Protein AF-A0A2W0HF86-F1 (afdb_monomer_lite)

Secondary structure (DSSP, 8-state):
-HHHHHHHHHHHHHHHHHHHHHHHHS-TTSHHHHHHHHHHHHHHHHHHHHHS----

pLDDT: mean 90.12, std 12.86, range [42.94, 98.38]

Sequence (56 aa):
MELEQKDLLEEIEWAREKMYDLSSQLNRTSHEVVAISSYLDALLNKYQTTYYKIEN

Foldseek 3Di:
DVVVLVVLVVVLVVLVVQLVVCVVPDPCPDPSNVVSVVVSVVSVVVNCVPPVPPDD

Structure (mmCIF, N/CA/C/O backbone):
data_AF-A0A2W0HF86-F1
#
_entry.id   AF-A0A2W0HF86-F1
#
loop_
_atom_site.group_PDB
_atom_site.id
_atom_site.type_symbol
_atom_site.label_atom_id
_atom_site.label_alt_id
_atom_site.label_comp_id
_atom_site.label_asym_id
_atom_site.label_entity_id
_atom_site.label_seq_id
_atom_site.pdbx_PDB_ins_code
_atom_site.Cartn_x
_atom_site.Cartn_y
_atom_site.Cartn_z
_atom_site.occupancy
_atom_site.B_iso_or_equiv
_atom_site.auth_seq_id
_atom_site.auth_comp_id
_atom_site.auth_asym_id
_atom_site.auth_atom_id
_atom_site.pdbx_PDB_model_num
ATOM 1 N N . MET A 1 1 ? -16.599 5.999 10.404 1.00 61.12 1 MET A N 1
ATOM 2 C CA . MET A 1 1 ? -15.830 5.002 11.174 1.00 61.12 1 MET A CA 1
ATOM 3 C C . MET A 1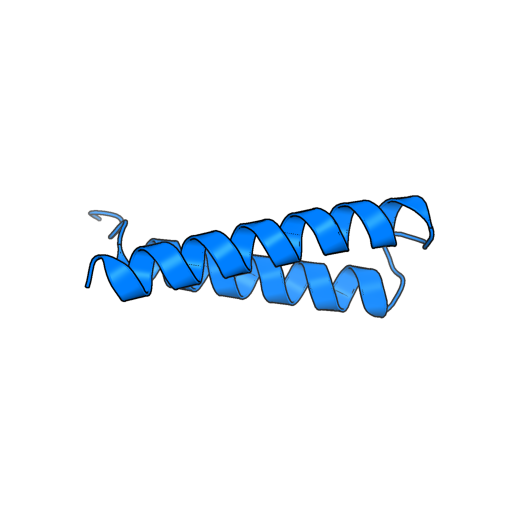 1 ? -15.768 3.641 10.488 1.00 61.12 1 MET A C 1
ATOM 5 O O . MET A 1 1 ? -14.715 3.362 9.941 1.00 61.12 1 MET A O 1
ATOM 9 N N . GLU A 1 2 ? -16.834 2.826 10.434 1.00 66.69 2 GLU A N 1
ATOM 10 C CA . GLU A 1 2 ? -16.772 1.508 9.748 1.00 66.69 2 GLU A CA 1
ATOM 11 C C . GLU A 1 2 ? -16.563 1.627 8.228 1.00 66.69 2 GLU A C 1
ATOM 13 O O . GLU A 1 2 ? -15.782 0.875 7.655 1.00 66.69 2 GLU A O 1
ATOM 18 N N . LEU A 1 3 ? -17.204 2.615 7.588 1.00 75.62 3 LEU A N 1
ATOM 19 C CA . LEU A 1 3 ? -17.008 2.914 6.161 1.00 75.62 3 LEU A CA 1
ATOM 20 C C . LEU A 1 3 ? -15.553 3.298 5.851 1.00 75.62 3 LEU A C 1
ATOM 22 O O . LEU A 1 3 ? -14.942 2.700 4.983 1.00 75.62 3 LEU A O 1
ATOM 26 N N . GLU A 1 4 ? -14.958 4.201 6.634 1.00 84.88 4 GLU A N 1
ATOM 27 C CA . GLU A 1 4 ? -13.564 4.636 6.433 1.00 84.88 4 GLU A CA 1
ATOM 28 C C . GLU A 1 4 ? -12.555 3.501 6.656 1.00 84.88 4 GLU A C 1
ATOM 30 O O . GLU A 1 4 ? -11.522 3.447 5.990 1.00 84.88 4 GLU A O 1
ATOM 35 N N . GLN A 1 5 ? -12.849 2.584 7.585 1.00 90.69 5 GLN A N 1
ATOM 36 C CA . GLN A 1 5 ? -12.017 1.404 7.806 1.00 90.69 5 GLN A CA 1
ATOM 37 C C . GLN A 1 5 ? -12.093 0.458 6.609 1.00 90.69 5 GLN A C 1
ATOM 39 O O . GLN A 1 5 ? -11.068 -0.058 6.167 1.00 90.69 5 GLN A O 1
ATOM 44 N N . LYS A 1 6 ? -13.304 0.233 6.092 1.00 92.62 6 LYS A N 1
ATOM 45 C CA . LYS A 1 6 ? -13.535 -0.602 4.918 1.00 92.62 6 LYS A CA 1
ATOM 46 C C . LYS A 1 6 ? -12.840 -0.024 3.684 1.00 92.62 6 LYS A C 1
ATOM 48 O O . LYS A 1 6 ? -12.120 -0.762 3.024 1.00 92.62 6 LYS A O 1
ATOM 53 N N . ASP A 1 7 ? -12.987 1.273 3.432 1.00 94.31 7 ASP A N 1
ATOM 54 C CA . ASP A 1 7 ? -12.353 1.948 2.296 1.00 94.31 7 ASP A CA 1
ATOM 55 C C . ASP A 1 7 ? -10.822 1.814 2.363 1.00 94.31 7 ASP A C 1
ATOM 57 O O . ASP A 1 7 ? -10.171 1.495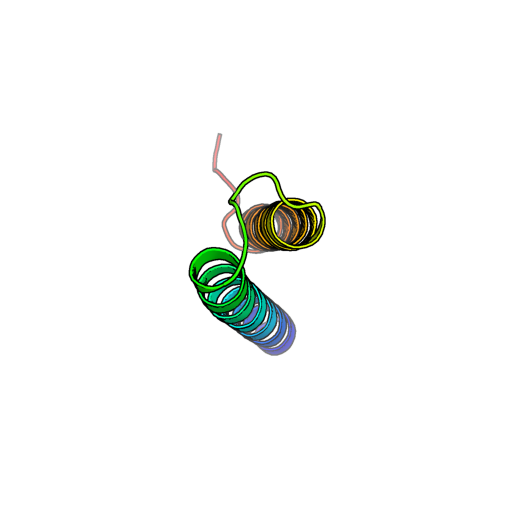 1.370 1.00 94.31 7 ASP A O 1
ATOM 61 N N . LEU A 1 8 ? -10.239 1.965 3.559 1.00 95.38 8 LEU A N 1
ATOM 62 C CA . LEU A 1 8 ? -8.802 1.776 3.757 1.00 95.38 8 LEU A CA 1
ATOM 63 C C . LEU A 1 8 ? -8.360 0.323 3.521 1.00 95.38 8 LEU A C 1
ATOM 65 O O . LEU A 1 8 ? -7.285 0.092 2.974 1.00 95.38 8 LEU A O 1
ATOM 69 N N . LEU A 1 9 ? -9.166 -0.662 3.926 1.00 96.00 9 LEU A N 1
ATOM 70 C CA . LEU A 1 9 ? -8.882 -2.076 3.666 1.00 96.00 9 LEU A CA 1
ATOM 71 C C . LEU A 1 9 ? -8.966 -2.415 2.173 1.00 96.00 9 LEU A C 1
ATOM 73 O O . LEU A 1 9 ? -8.124 -3.163 1.681 1.00 96.00 9 LEU A O 1
ATOM 77 N N . GLU A 1 10 ? -9.935 -1.850 1.452 1.00 97.31 10 GLU A N 1
ATOM 78 C CA . GLU A 1 10 ? -10.045 -1.999 -0.004 1.00 97.31 10 GLU A CA 1
ATOM 79 C C . GLU A 1 10 ? -8.833 -1.382 -0.719 1.00 97.31 10 GLU A C 1
ATOM 81 O O . GLU A 1 10 ? -8.265 -1.995 -1.622 1.00 97.31 10 GLU A O 1
ATOM 86 N N . GLU A 1 11 ? -8.372 -0.213 -0.268 1.00 97.81 11 GLU A N 1
ATOM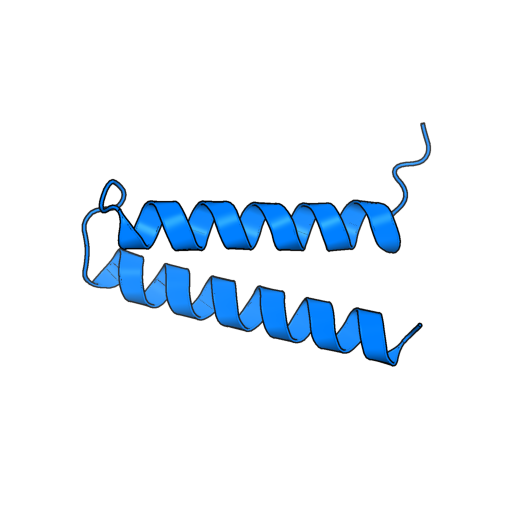 87 C CA . GLU A 1 11 ? -7.179 0.452 -0.804 1.00 97.81 11 GLU A CA 1
ATOM 88 C C . GLU A 1 11 ? -5.894 -0.358 -0.539 1.00 97.81 11 GLU A C 1
ATOM 90 O O . GLU A 1 11 ? -5.032 -0.471 -1.417 1.00 97.81 11 GLU A O 1
ATOM 95 N N . ILE A 1 12 ? -5.779 -0.981 0.643 1.00 97.94 12 ILE A N 1
ATOM 96 C CA . ILE A 1 12 ? -4.678 -1.897 0.990 1.00 97.94 12 ILE A CA 1
ATOM 97 C C . ILE A 1 12 ? -4.674 -3.120 0.071 1.00 97.94 12 ILE A C 1
ATOM 99 O O . ILE A 1 12 ? -3.610 -3.503 -0.422 1.00 97.94 12 ILE A O 1
ATOM 103 N N . GLU A 1 13 ? -5.833 -3.741 -0.156 1.00 98.19 13 GLU A N 1
ATOM 104 C CA . GLU A 1 13 ? -5.913 -4.936 -0.998 1.00 98.19 13 GLU A CA 1
ATOM 105 C C . GLU A 1 13 ? -5.591 -4.602 -2.457 1.00 98.19 13 GLU A C 1
ATOM 107 O O . GLU A 1 13 ? -4.772 -5.279 -3.075 1.00 98.19 13 GLU A O 1
ATOM 112 N N . TRP A 1 14 ? -6.105 -3.482 -2.971 1.00 98.38 14 TRP A N 1
ATOM 113 C CA . TRP A 1 14 ? -5.744 -2.997 -4.303 1.00 98.38 14 TRP A CA 1
ATOM 114 C C . TRP A 1 14 ? -4.231 -2.771 -4.453 1.00 98.38 14 TRP A C 1
ATOM 116 O O . TRP A 1 14 ? -3.622 -3.188 -5.443 1.00 98.38 14 TRP A O 1
ATOM 126 N N . ALA A 1 15 ? -3.593 -2.126 -3.470 1.00 98.19 15 ALA A N 1
ATOM 127 C CA . ALA A 1 15 ? -2.154 -1.878 -3.509 1.00 98.19 15 ALA A CA 1
ATOM 128 C C . ALA A 1 15 ? -1.347 -3.188 -3.454 1.00 98.19 15 ALA A C 1
ATOM 130 O O . ALA A 1 15 ? -0.318 -3.307 -4.126 1.00 98.19 15 ALA A O 1
ATOM 131 N N . ARG A 1 16 ? -1.829 -4.187 -2.704 1.00 97.75 16 ARG A N 1
ATOM 132 C CA . ARG A 1 16 ? -1.232 -5.525 -2.623 1.00 97.75 16 ARG A CA 1
ATOM 133 C C . ARG A 1 16 ? -1.309 -6.268 -3.953 1.00 97.75 16 ARG A C 1
ATOM 135 O O . ARG A 1 16 ? -0.282 -6.774 -4.406 1.00 97.75 16 ARG A O 1
ATOM 142 N N . GLU A 1 17 ? -2.480 -6.306 -4.585 1.00 97.81 17 GLU A N 1
ATOM 143 C CA . GLU A 1 17 ? -2.659 -6.919 -5.907 1.00 97.81 17 GLU A CA 1
ATOM 144 C C . GLU A 1 17 ? -1.747 -6.248 -6.939 1.00 97.81 17 GLU A C 1
ATOM 146 O O . GLU A 1 17 ? -0.977 -6.911 -7.634 1.00 97.81 17 GLU A O 1
ATOM 151 N N . LYS A 1 18 ? -1.716 -4.912 -6.955 1.00 97.00 18 LYS A N 1
ATOM 152 C CA . LYS A 1 18 ? -0.853 -4.158 -7.866 1.00 97.00 18 LYS A CA 1
ATOM 153 C C . LYS A 1 18 ? 0.636 -4.414 -7.629 1.00 97.00 18 LYS A C 1
ATOM 155 O O . LYS A 1 18 ? 1.407 -4.492 -8.585 1.00 97.00 18 LYS A O 1
ATOM 160 N N . MET A 1 19 ? 1.063 -4.540 -6.373 1.00 96.19 19 MET A N 1
ATOM 161 C CA . MET A 1 19 ? 2.443 -4.891 -6.038 1.00 96.19 19 MET A CA 1
ATOM 162 C C . MET A 1 19 ? 2.797 -6.301 -6.510 1.00 96.19 19 MET A C 1
ATOM 164 O O . MET A 1 19 ? 3.902 -6.501 -7.022 1.00 96.19 19 MET A O 1
ATOM 168 N N . TYR A 1 20 ? 1.882 -7.260 -6.358 1.00 95.81 20 TYR A N 1
ATOM 169 C CA . TYR A 1 20 ? 2.054 -8.624 -6.851 1.00 95.81 20 TYR A CA 1
ATOM 170 C C . TYR A 1 20 ? 2.225 -8.639 -8.375 1.00 95.81 20 TYR A C 1
ATOM 172 O O . TYR A 1 20 ? 3.217 -9.175 -8.877 1.00 95.81 20 TYR A O 1
ATOM 180 N N . ASP A 1 21 ? 1.337 -7.955 -9.096 1.00 96.12 21 ASP A N 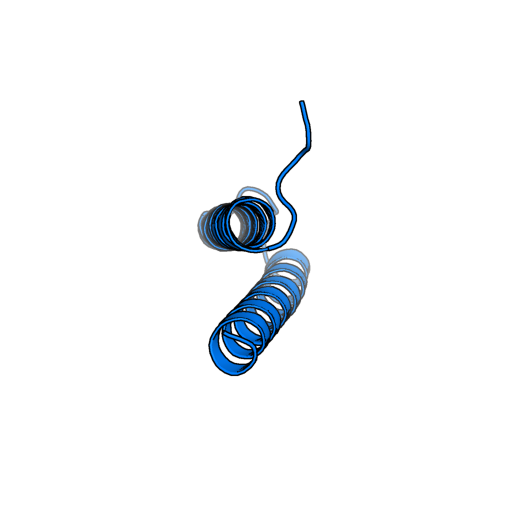1
ATOM 181 C CA . ASP A 1 21 ? 1.386 -7.857 -10.554 1.00 96.12 21 ASP A CA 1
ATOM 182 C C . ASP A 1 21 ? 2.683 -7.202 -11.036 1.00 96.12 21 ASP A C 1
ATOM 184 O O . ASP A 1 21 ? 3.395 -7.769 -11.868 1.00 96.12 21 ASP A O 1
ATOM 188 N N . LEU A 1 22 ? 3.052 -6.048 -10.470 1.00 95.88 22 LEU A N 1
ATOM 189 C CA . LEU A 1 22 ? 4.286 -5.349 -10.838 1.00 95.88 22 LEU A CA 1
ATOM 190 C C . LEU A 1 22 ? 5.528 -6.178 -10.507 1.00 95.88 22 LEU A C 1
ATOM 192 O O . LEU A 1 22 ? 6.452 -6.227 -11.311 1.00 95.88 22 LEU A O 1
ATOM 196 N N . SER A 1 23 ? 5.547 -6.881 -9.374 1.00 93.38 23 SER A N 1
ATOM 197 C CA . SER A 1 23 ? 6.678 -7.738 -8.990 1.00 93.38 23 SER A CA 1
ATOM 198 C C . SER A 1 23 ? 6.803 -8.995 -9.854 1.00 93.38 23 SER A C 1
ATOM 200 O O . SER A 1 23 ? 7.873 -9.602 -9.886 1.00 93.38 23 SER A O 1
ATOM 202 N N . SER A 1 24 ? 5.728 -9.401 -10.540 1.00 94.56 24 SER A N 1
ATOM 203 C CA . SER A 1 24 ? 5.758 -10.504 -11.507 1.00 94.56 24 SER A CA 1
ATOM 204 C C . SER A 1 24 ? 6.334 -10.088 -12.868 1.00 94.56 24 SER A C 1
ATOM 206 O O . SER A 1 24 ? 6.851 -10.930 -13.600 1.00 94.56 24 SER A O 1
ATOM 208 N N . GLN A 1 25 ? 6.272 -8.792 -13.196 1.00 94.62 25 GLN A N 1
ATOM 209 C CA . GLN A 1 25 ? 6.654 -8.246 -14.504 1.00 94.62 25 GLN A CA 1
ATOM 210 C C . GLN A 1 25 ? 7.967 -7.459 -14.469 1.00 94.62 25 GLN A C 1
ATOM 212 O O . GLN A 1 25 ? 8.698 -7.418 -15.457 1.00 94.62 25 GLN A O 1
ATOM 217 N N . LEU A 1 26 ? 8.264 -6.816 -13.341 1.00 94.06 26 LEU A N 1
ATOM 218 C CA . LEU A 1 26 ? 9.379 -5.898 -13.168 1.00 94.06 26 LEU A CA 1
ATOM 219 C C . LEU A 1 26 ? 10.339 -6.393 -12.092 1.00 94.06 26 LEU A C 1
ATOM 221 O O . LEU A 1 26 ? 10.007 -7.181 -11.207 1.00 94.06 26 LEU A O 1
ATOM 225 N N . ASN A 1 27 ? 11.561 -5.873 -12.147 1.00 91.44 27 ASN A N 1
ATOM 226 C CA . ASN A 1 27 ? 12.538 -6.130 -11.105 1.00 91.44 27 ASN A CA 1
ATOM 227 C C . ASN A 1 27 ? 12.088 -5.477 -9.789 1.00 91.44 27 ASN A C 1
ATOM 229 O O . ASN A 1 27 ? 11.514 -4.387 -9.797 1.00 91.44 27 ASN A O 1
ATOM 233 N N . ARG A 1 28 ? 12.392 -6.100 -8.649 1.00 85.94 28 ARG A N 1
ATOM 234 C CA . ARG A 1 28 ? 11.936 -5.618 -7.328 1.00 85.94 28 ARG A CA 1
ATOM 235 C C . ARG A 1 28 ? 12.465 -4.230 -6.959 1.00 85.94 28 ARG A C 1
ATOM 237 O O . ARG A 1 28 ? 11.887 -3.554 -6.121 1.00 85.94 28 ARG A O 1
ATOM 244 N N . THR A 1 29 ? 13.563 -3.818 -7.583 1.00 91.75 29 THR A N 1
ATOM 245 C CA . THR A 1 29 ? 14.184 -2.499 -7.418 1.00 91.75 29 THR A CA 1
ATOM 246 C C . THR A 1 29 ? 13.730 -1.482 -8.465 1.00 91.75 29 THR A C 1
ATOM 248 O O . THR A 1 29 ? 14.235 -0.361 -8.477 1.00 91.75 29 THR A O 1
ATOM 251 N N . SER A 1 30 ? 12.807 -1.855 -9.360 1.00 95.44 30 SER A N 1
ATOM 252 C CA . SER A 1 30 ? 12.189 -0.903 -10.282 1.00 95.44 30 SER A CA 1
ATOM 253 C C . SER A 1 30 ? 11.459 0.181 -9.500 1.00 95.44 30 SER A C 1
ATOM 255 O O . SE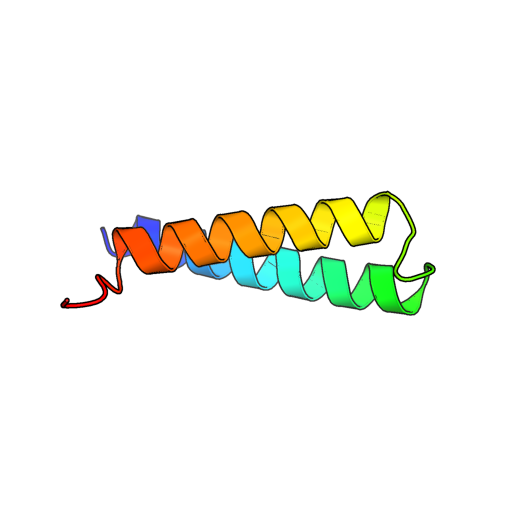R A 1 30 ? 10.922 -0.056 -8.413 1.00 95.44 30 SER A O 1
ATOM 257 N N . HIS A 1 31 ? 11.451 1.384 -10.062 1.00 96.12 31 HIS A N 1
ATOM 258 C CA . HIS A 1 31 ? 10.839 2.539 -9.424 1.00 96.12 31 HIS A CA 1
ATOM 259 C C . HIS A 1 31 ? 9.353 2.286 -9.125 1.00 96.12 31 HIS A C 1
ATOM 261 O O . HIS A 1 31 ? 8.861 2.650 -8.063 1.00 96.12 31 HIS A O 1
ATOM 267 N N . GLU A 1 32 ? 8.653 1.601 -10.027 1.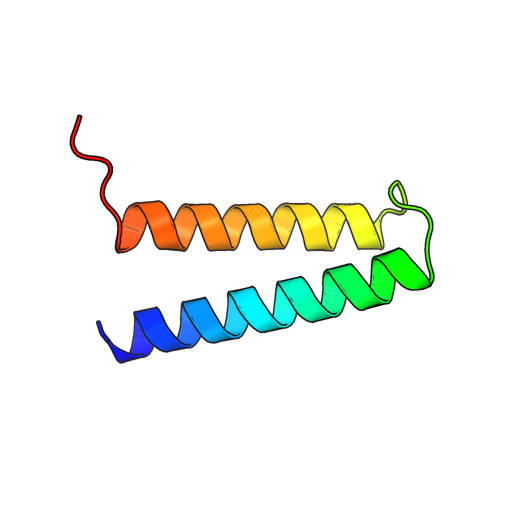00 95.75 32 GLU A N 1
ATOM 268 C CA . GLU A 1 32 ? 7.243 1.252 -9.906 1.00 95.75 32 GLU A CA 1
ATOM 269 C C . GLU A 1 32 ? 6.979 0.288 -8.744 1.00 95.75 32 GLU A C 1
ATOM 271 O O . GLU A 1 32 ? 6.054 0.520 -7.963 1.00 95.75 32 GLU A O 1
ATOM 276 N N . VAL A 1 33 ? 7.802 -0.759 -8.591 1.00 95.06 33 VAL A N 1
ATOM 277 C CA . VAL A 1 33 ? 7.665 -1.726 -7.486 1.00 95.06 33 VAL A CA 1
ATOM 278 C C . VAL A 1 33 ? 7.998 -1.070 -6.141 1.00 95.06 33 VAL A C 1
ATOM 280 O O . VAL A 1 33 ? 7.291 -1.281 -5.156 1.00 95.06 33 VAL A O 1
ATOM 283 N N . VAL A 1 34 ? 9.023 -0.216 -6.092 1.00 96.62 34 VAL A N 1
ATOM 284 C CA . VAL A 1 34 ? 9.380 0.528 -4.872 1.00 96.62 34 VAL A CA 1
ATOM 285 C C . VAL A 1 34 ? 8.286 1.526 -4.488 1.00 96.62 34 VAL A C 1
ATOM 287 O O . VAL A 1 34 ? 7.939 1.636 -3.310 1.00 96.62 34 VAL A O 1
ATOM 290 N N . ALA A 1 35 ? 7.715 2.232 -5.465 1.00 97.69 35 ALA A N 1
ATOM 291 C CA . ALA A 1 35 ? 6.654 3.203 -5.230 1.00 97.69 35 ALA A CA 1
ATOM 292 C C . ALA A 1 35 ? 5.390 2.536 -4.673 1.00 97.69 35 ALA A C 1
ATOM 294 O O . ALA A 1 35 ? 4.851 3.006 -3.670 1.00 97.69 35 ALA A O 1
ATOM 295 N N . ILE A 1 36 ? 4.941 1.422 -5.268 1.00 97.88 36 ILE A N 1
ATOM 296 C CA . ILE A 1 36 ? 3.755 0.715 -4.767 1.00 97.88 36 ILE A CA 1
ATOM 297 C C . ILE A 1 36 ? 4.009 0.067 -3.399 1.00 97.88 36 ILE A C 1
ATOM 299 O O . ILE A 1 36 ? 3.129 0.117 -2.546 1.00 97.88 36 ILE A O 1
ATOM 303 N N . SER A 1 37 ? 5.218 -0.453 -3.146 1.00 96.50 37 SER A N 1
ATOM 304 C CA . SER A 1 37 ? 5.598 -0.990 -1.831 1.00 96.50 37 SER A CA 1
ATOM 305 C C . SER A 1 37 ? 5.559 0.094 -0.754 1.00 96.50 37 SER A C 1
ATOM 307 O O . SER A 1 37 ? 4.961 -0.101 0.298 1.00 96.50 37 SER A O 1
ATOM 309 N N . SER A 1 38 ? 6.140 1.262 -1.039 1.00 97.56 38 SER A N 1
ATOM 310 C CA . SER A 1 38 ? 6.167 2.394 -0.103 1.00 97.56 38 SER A CA 1
ATOM 311 C C . SER A 1 38 ? 4.758 2.916 0.195 1.00 97.56 38 SER A C 1
ATOM 313 O O . SER A 1 38 ? 4.451 3.315 1.317 1.00 97.56 38 SER A O 1
ATOM 315 N N . TYR A 1 39 ? 3.883 2.904 -0.813 1.00 98.19 39 TYR A N 1
ATOM 316 C CA . TYR A 1 39 ? 2.482 3.271 -0.651 1.00 98.19 39 TYR A CA 1
ATOM 317 C C . TYR A 1 39 ? 1.711 2.253 0.199 1.00 98.19 39 TYR A C 1
ATOM 319 O O . TYR A 1 39 ? 1.003 2.651 1.123 1.00 98.19 39 TYR A O 1
ATOM 327 N N . LEU A 1 40 ? 1.895 0.952 -0.051 1.00 98.00 40 LEU A N 1
ATOM 328 C CA . LEU A 1 40 ? 1.295 -0.109 0.757 1.00 98.00 40 LEU A CA 1
ATOM 329 C C . LEU A 1 40 ? 1.715 0.004 2.232 1.00 98.00 40 LEU A C 1
ATOM 331 O O . LEU A 1 40 ? 0.858 -0.057 3.114 1.00 98.00 40 LEU A O 1
ATOM 335 N N . ASP A 1 41 ? 2.996 0.262 2.506 1.00 97.69 41 ASP A N 1
ATOM 336 C CA . ASP A 1 41 ? 3.494 0.483 3.869 1.00 97.69 41 ASP A CA 1
ATOM 337 C C . ASP A 1 41 ? 2.817 1.687 4.544 1.00 97.69 41 ASP A C 1
ATOM 339 O O . ASP A 1 41 ? 2.435 1.625 5.716 1.00 97.69 41 ASP A O 1
ATOM 343 N N . ALA A 1 42 ? 2.612 2.789 3.815 1.00 97.38 42 ALA A N 1
ATOM 344 C CA . ALA A 1 42 ? 1.912 3.959 4.342 1.00 97.38 42 ALA A CA 1
ATOM 345 C C . ALA A 1 42 ? 0.448 3.648 4.706 1.00 97.38 42 ALA A C 1
ATOM 347 O O . ALA A 1 42 ? -0.027 4.081 5.760 1.00 97.38 42 ALA A O 1
ATOM 348 N N . LEU A 1 43 ? -0.257 2.870 3.877 1.00 97.19 43 LEU A N 1
ATOM 349 C CA . LEU A 1 43 ? -1.634 2.450 4.150 1.00 97.19 43 LEU A CA 1
ATOM 350 C C . LEU A 1 43 ? -1.720 1.528 5.372 1.00 97.19 43 LEU A C 1
ATOM 352 O O . LEU A 1 43 ? -2.579 1.731 6.231 1.00 97.19 43 LEU A O 1
ATOM 356 N N . LEU A 1 44 ? -0.804 0.563 5.494 1.00 96.00 44 LEU A N 1
ATOM 357 C CA . LEU A 1 44 ? -0.734 -0.337 6.648 1.00 96.00 44 LEU A CA 1
ATOM 358 C C . LEU A 1 44 ? -0.461 0.435 7.944 1.00 96.00 44 LEU A C 1
ATOM 360 O O . LEU A 1 44 ? -1.149 0.225 8.944 1.00 96.00 44 LEU A O 1
ATOM 364 N N . ASN A 1 45 ? 0.464 1.397 7.911 1.00 95.50 45 ASN A N 1
ATOM 365 C CA . ASN A 1 45 ? 0.730 2.284 9.044 1.00 95.50 45 ASN A CA 1
ATOM 366 C C . ASN A 1 45 ? -0.501 3.125 9.411 1.00 95.50 45 ASN A C 1
ATOM 368 O O . ASN A 1 45 ? -0.848 3.250 10.589 1.00 95.50 45 ASN A O 1
ATOM 372 N N . LYS A 1 46 ? -1.209 3.677 8.419 1.00 94.06 46 LYS A N 1
ATOM 373 C CA . LYS A 1 46 ? -2.459 4.418 8.642 1.00 94.06 46 LYS A CA 1
ATOM 374 C C . LYS A 1 46 ? -3.526 3.530 9.284 1.00 94.06 46 LYS A C 1
ATOM 376 O O . LYS A 1 46 ? -4.191 3.956 10.226 1.00 94.06 46 LYS A O 1
ATOM 381 N N . TYR A 1 47 ? -3.659 2.291 8.820 1.00 93.38 47 TYR A N 1
ATOM 382 C CA . TYR A 1 47 ? -4.609 1.335 9.379 1.00 93.38 47 TYR A CA 1
ATOM 383 C C . TYR A 1 47 ? -4.269 1.001 10.833 1.00 93.38 47 TYR A C 1
ATOM 385 O O . TYR A 1 47 ? -5.125 1.090 11.714 1.00 93.38 47 TYR A O 1
ATOM 393 N N . GLN A 1 48 ? -3.001 0.699 11.108 1.00 90.81 48 GLN A N 1
ATOM 394 C CA . GLN A 1 48 ? -2.535 0.341 12.442 1.00 90.81 48 GLN A CA 1
ATOM 395 C C . GLN A 1 48 ? -2.686 1.494 13.443 1.00 90.81 48 GLN A C 1
ATOM 397 O O . GLN A 1 48 ? -3.171 1.285 14.554 1.00 90.81 48 GLN A O 1
ATOM 402 N N . THR A 1 49 ? -2.332 2.717 13.042 1.00 91.12 49 THR A N 1
ATOM 403 C CA . THR A 1 49 ? -2.462 3.920 13.884 1.00 91.12 49 THR A CA 1
ATOM 404 C C . THR A 1 49 ? -3.916 4.291 14.164 1.00 91.12 49 THR A C 1
ATOM 406 O O . THR A 1 49 ? -4.232 4.717 15.275 1.00 91.12 49 THR A O 1
ATOM 409 N N . THR A 1 50 ? -4.805 4.110 13.185 1.00 89.00 50 THR A N 1
ATOM 410 C CA . THR A 1 50 ? -6.212 4.517 13.300 1.00 89.00 50 THR A CA 1
ATOM 411 C C . THR A 1 50 ? -7.054 3.476 14.040 1.00 89.00 50 THR A C 1
ATOM 413 O O . THR A 1 50 ? -7.889 3.846 14.864 1.00 89.00 50 THR A O 1
ATOM 416 N N . TYR A 1 51 ? -6.830 2.183 13.783 1.00 85.62 51 TYR A N 1
ATOM 417 C CA . TYR A 1 51 ? -7.750 1.118 14.206 1.00 85.62 51 TYR A CA 1
ATOM 418 C C . TYR A 1 51 ? -7.149 0.083 15.155 1.00 85.62 51 TYR A C 1
ATOM 420 O O . TYR A 1 51 ? -7.903 -0.622 15.818 1.00 85.62 51 TYR A O 1
ATOM 428 N N . TYR A 1 52 ? -5.821 -0.021 15.242 1.00 76.25 52 TYR A N 1
ATOM 429 C CA . TYR A 1 52 ? -5.164 -1.124 15.948 1.00 76.25 52 TYR A CA 1
ATOM 430 C C . TYR A 1 52 ? -4.296 -0.684 17.128 1.00 76.25 52 TYR A C 1
ATOM 432 O O . TYR A 1 52 ? -3.506 -1.509 17.573 1.00 76.25 52 TYR A O 1
ATOM 440 N N . LYS A 1 53 ? -4.418 0.584 17.589 1.00 62.94 53 LYS A N 1
ATOM 441 C CA . LYS A 1 53 ? -3.645 1.222 18.684 1.00 62.94 53 LYS A CA 1
ATOM 442 C C . LYS A 1 53 ? -2.788 0.202 19.435 1.00 62.94 53 LYS A C 1
ATOM 444 O O . LYS A 1 53 ? -3.322 -0.546 20.248 1.00 62.94 53 LYS A O 1
ATOM 449 N N . ILE A 1 54 ? -1.484 0.166 19.147 1.00 54.78 54 ILE A N 1
ATOM 450 C CA . ILE A 1 54 ? -0.549 -0.595 19.976 1.00 54.78 54 ILE A CA 1
ATOM 451 C C . ILE A 1 54 ? -0.685 -0.008 21.384 1.00 54.78 54 ILE A C 1
ATOM 453 O O . ILE A 1 54 ? -0.264 1.126 21.619 1.00 54.78 54 ILE A O 1
ATOM 457 N N . GLU A 1 55 ? -1.345 -0.741 22.280 1.00 50.06 55 GLU A N 1
ATOM 458 C CA . GLU A 1 55 ? -1.240 -0.521 23.715 1.00 50.06 55 GLU A CA 1
ATOM 459 C C . GLU A 1 55 ? 0.246 -0.687 24.061 1.00 50.06 55 GLU A C 1
ATOM 461 O O . GLU A 1 55 ? 0.796 -1.783 23.947 1.00 50.06 55 GLU A O 1
ATOM 466 N N . ASN A 1 56 ? 0.909 0.427 24.374 1.00 42.94 56 ASN A N 1
ATOM 467 C CA . ASN A 1 56 ? 2.168 0.447 25.117 1.00 42.94 56 ASN A CA 1
ATOM 468 C C . ASN A 1 56 ? 1.849 0.797 26.566 1.00 42.94 56 ASN A C 1
ATOM 470 O O . ASN A 1 56 ? 1.047 1.742 26.758 1.00 42.94 56 ASN A O 1
#

Radius of gyration: 13.05 Å; chains: 1; bounding box: 31×16×40 Å

Organism: NCBI:txid2045244

InterPro domains:
  IPR018540 Aspartyl-phosphate phosphatase Spo0E-like [PF09388] (8-48)
  IPR036638 Helix-loop-helix DNA-binding domain superfamily [G3DSA:4.10.280.10] (3-56)
  IPR037208 Aspartyl-phosphate phosphatase Spo0E-like superfamily [SSF140500] (4-53)